Protein AF-A0A4Q9KZH5-F1 (afdb_monomer)

Radius of gyration: 16.74 Å; Cα contacts (8 Å, |Δi|>4): 220; chains: 1; bounding box: 61×26×33 Å

pLDDT: mean 85.45, std 18.02, range [37.69, 98.19]

Organism: NCBI:txid148818

Nearest PDB structures (foldseek):
  7sa1-assembly2_D  TM=4.653E-01  e=3.835E-01  Oryza sativa Japonica Group
  6brq-assembly1_B  TM=4.277E-01  e=1.375E+00  Oryza sativa Japonica Group
  6lvx-assembly1_B  TM=3.532E-01  e=3.482E+00  Macaca mulatta

Foldseek 3Di:
DEAEQEEAEPVLFCVCAVVQADQEYAYDQNYHYPHDAPCRNYDLVGHHLHAEYHEHEEEHDLSNLSSLLRNLNHAYYEYQEYHYPDDCVSVCNSCVNHNYYHYNDYDPDPPPPPCPVPPPPPPDD

Sequence (125 aa):
MIFNGIKIGKNDYLALEKYTNLTHIYFSLSCKIKVISFSEIFDCKLKYSLQELRLPDIEFNYCDFLFFSKLKSLKKVYFYSFSVKIDIIYFLKAFSSVAEIDIEKFLEYKTLIHEEFGLRFSRLF

Secondary structure (DSSP, 8-state):
-EE-S-EE-GGGTTTTTT-TT--EEEE-TT-EE-SS-GGGGS-TTS-----EEEE-SEEE-HHHHHHHHH-TT--EEEES-EEESS-HHHHHHHTTT-SEEEESS-----------SSGGG----

Mean predicted aligned error: 7.97 Å

Structure (mmCIF, N/CA/C/O backbone):
data_AF-A0A4Q9KZH5-F1
#
_entry.id   AF-A0A4Q9KZH5-F1
#
loop_
_atom_site.group_PDB
_atom_site.id
_atom_site.type_symbol
_atom_site.label_atom_id
_atom_site.label_alt_id
_atom_site.label_comp_id
_atom_site.label_asym_id
_atom_site.label_entity_id
_atom_site.label_seq_id
_atom_site.pdbx_PDB_ins_code
_atom_site.Cartn_x
_atom_site.Cartn_y
_atom_site.Cartn_z
_atom_site.occupancy
_atom_site.B_iso_or_equiv
_atom_site.auth_seq_id
_atom_site.auth_comp_id
_atom_site.auth_asym_id
_atom_site.auth_atom_id
_atom_site.pdbx_PDB_model_num
ATOM 1 N N . MET A 1 1 ? -11.964 -2.888 -3.656 1.00 94.50 1 MET A N 1
ATOM 2 C CA . MET A 1 1 ? -12.029 -2.216 -4.971 1.00 94.50 1 MET A CA 1
ATOM 3 C C . MET A 1 1 ? -11.017 -2.869 -5.894 1.00 94.50 1 MET A C 1
ATOM 5 O O . MET A 1 1 ? -9.921 -3.163 -5.434 1.00 94.50 1 MET A O 1
ATOM 9 N N . ILE A 1 2 ? -11.385 -3.146 -7.146 1.00 96.19 2 ILE A N 1
ATOM 10 C CA . ILE A 1 2 ? -10.521 -3.836 -8.115 1.00 96.19 2 ILE A CA 1
ATOM 11 C C . ILE A 1 2 ? -10.353 -2.942 -9.341 1.00 96.19 2 ILE A C 1
ATOM 13 O O . ILE A 1 2 ? -11.334 -2.414 -9.859 1.00 96.19 2 ILE A O 1
ATOM 17 N N . PHE A 1 3 ? -9.116 -2.797 -9.798 1.00 95.81 3 PHE A N 1
ATOM 18 C CA . PHE A 1 3 ? -8.732 -1.997 -10.948 1.00 95.81 3 PHE A CA 1
ATOM 19 C C . PHE A 1 3 ? -8.063 -2.869 -12.007 1.00 95.81 3 PHE A C 1
ATOM 21 O O . PHE A 1 3 ? -7.066 -3.540 -11.728 1.00 95.81 3 PHE A O 1
ATOM 28 N N . ASN A 1 4 ? -8.579 -2.809 -13.234 1.00 95.69 4 ASN A N 1
ATOM 29 C CA . ASN A 1 4 ? -8.100 -3.599 -14.366 1.00 95.69 4 ASN A CA 1
ATOM 30 C C . ASN A 1 4 ? -7.642 -2.676 -15.500 1.00 95.69 4 ASN A C 1
ATOM 32 O O . ASN A 1 4 ? -8.433 -1.879 -15.996 1.00 95.69 4 ASN A O 1
ATOM 36 N N . GLY A 1 5 ? -6.373 -2.774 -15.904 1.00 92.69 5 GLY A N 1
ATOM 37 C CA . GLY A 1 5 ? -5.827 -2.063 -17.068 1.00 92.69 5 GLY A CA 1
ATOM 38 C C . GLY A 1 5 ? -5.767 -0.538 -16.971 1.00 92.69 5 GLY A C 1
ATOM 39 O O . GLY A 1 5 ? -5.549 0.120 -17.988 1.00 92.69 5 GLY A O 1
ATOM 40 N N . ILE A 1 6 ? -5.956 0.045 -15.784 1.00 94.00 6 ILE A N 1
ATOM 41 C CA . ILE A 1 6 ? -5.979 1.503 -15.632 1.00 94.00 6 ILE A CA 1
ATOM 42 C C . ILE A 1 6 ? -4.571 2.101 -15.596 1.00 94.00 6 ILE A C 1
ATOM 44 O O . ILE A 1 6 ? -3.604 1.468 -15.163 1.00 94.00 6 ILE A O 1
ATOM 48 N N . LYS A 1 7 ? -4.462 3.361 -16.014 1.00 94.94 7 LYS A N 1
ATOM 49 C CA . LYS A 1 7 ? -3.246 4.165 -15.877 1.00 94.94 7 LYS A CA 1
ATOM 50 C C . LYS A 1 7 ? -3.536 5.292 -14.900 1.00 94.94 7 LYS A C 1
ATOM 52 O O . LYS A 1 7 ? -4.400 6.108 -15.185 1.00 94.94 7 LYS A O 1
ATOM 57 N N . ILE A 1 8 ? -2.811 5.308 -13.791 1.00 94.06 8 ILE A N 1
ATOM 58 C CA . ILE A 1 8 ? -2.888 6.337 -12.760 1.00 94.06 8 ILE A CA 1
ATOM 59 C C . ILE A 1 8 ? -1.711 7.287 -12.964 1.00 94.06 8 ILE A C 1
ATOM 61 O O . ILE A 1 8 ? -0.561 6.842 -13.070 1.00 94.06 8 ILE A O 1
ATOM 65 N N . GLY A 1 9 ? -2.006 8.580 -13.032 1.00 93.31 9 GLY A N 1
ATOM 66 C CA . GLY A 1 9 ? -1.027 9.651 -13.162 1.00 93.31 9 GLY A CA 1
ATOM 67 C C . GLY A 1 9 ? -1.414 10.901 -12.382 1.00 93.31 9 GLY A C 1
ATOM 68 O O . GLY A 1 9 ? -2.237 10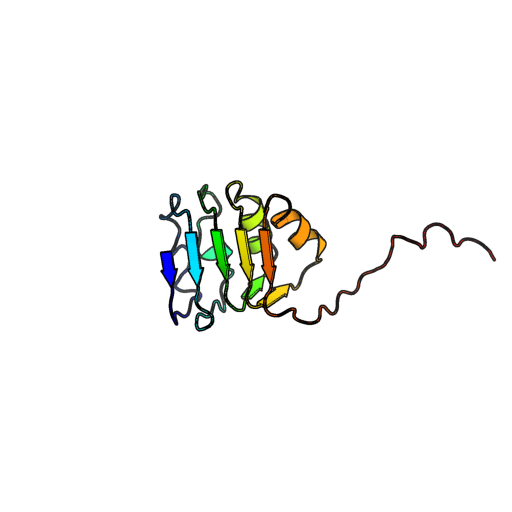.863 -11.478 1.00 93.31 9 GLY A O 1
ATOM 69 N N . LYS A 1 10 ? -0.813 12.042 -12.736 1.00 92.94 10 LYS A N 1
ATOM 70 C CA . LYS A 1 10 ? -0.991 13.313 -12.006 1.00 92.94 10 LYS A CA 1
ATOM 71 C C . LYS A 1 10 ? -2.450 13.755 -11.839 1.00 92.94 10 LYS A C 1
ATOM 73 O O . LYS A 1 10 ? -2.774 14.386 -10.842 1.00 92.94 10 LYS A O 1
ATOM 78 N N . ASN A 1 11 ? -3.312 13.436 -12.804 1.00 94.25 11 ASN A N 1
ATOM 79 C CA . ASN A 1 11 ? -4.728 13.813 -12.764 1.00 94.25 11 ASN A CA 1
ATOM 80 C C . ASN A 1 11 ? -5.531 13.013 -11.726 1.00 94.25 11 ASN A C 1
ATOM 82 O O . ASN A 1 11 ? -6.641 13.408 -11.392 1.00 94.25 11 ASN A O 1
ATOM 86 N N . ASP A 1 12 ? -4.970 11.917 -11.214 1.00 95.88 12 ASP A N 1
ATOM 87 C CA . ASP A 1 12 ? -5.587 11.047 -10.214 1.00 95.88 12 ASP A CA 1
ATOM 88 C C . ASP A 1 12 ? -5.161 11.413 -8.780 1.00 95.88 12 ASP A C 1
ATOM 90 O O . ASP A 1 12 ? -5.331 10.626 -7.845 1.00 95.88 12 ASP A O 1
ATOM 94 N N . TYR A 1 13 ? -4.598 12.612 -8.596 1.00 96.69 13 TYR A N 1
ATOM 95 C CA . TYR A 1 13 ? -4.326 13.179 -7.279 1.00 96.69 13 TYR A CA 1
ATOM 96 C C . TYR A 1 13 ? -5.600 13.165 -6.426 1.00 96.69 13 TYR A C 1
ATOM 98 O O . TYR A 1 13 ? -6.649 13.638 -6.863 1.00 96.69 13 TYR A O 1
ATOM 106 N N . LEU A 1 14 ? -5.506 12.603 -5.217 1.00 97.19 14 LEU A N 1
ATOM 107 C CA . LEU A 1 14 ? -6.623 12.431 -4.280 1.00 97.19 14 LEU A CA 1
ATOM 108 C C . LEU A 1 14 ? -7.818 11.627 -4.823 1.00 97.19 14 LEU A C 1
ATOM 110 O O . LEU A 1 14 ? -8.892 11.641 -4.218 1.00 97.19 14 LEU A O 1
ATOM 114 N N . ALA A 1 15 ? -7.657 10.859 -5.906 1.00 96.62 15 ALA A N 1
ATOM 115 C CA . ALA A 1 15 ? -8.753 10.077 -6.484 1.00 96.62 15 ALA A CA 1
ATOM 116 C C . ALA A 1 15 ? -9.382 9.082 -5.489 1.00 96.62 15 ALA A C 1
ATOM 118 O O . ALA A 1 15 ? -10.553 8.717 -5.631 1.00 96.62 15 ALA A O 1
ATOM 119 N N . LEU A 1 16 ? -8.629 8.661 -4.465 1.00 96.50 16 LEU A N 1
ATOM 120 C CA . LEU A 1 16 ? -9.091 7.762 -3.411 1.00 96.50 16 LEU A CA 1
ATOM 121 C C . LEU A 1 16 ? -9.331 8.444 -2.053 1.00 96.50 16 LEU A C 1
ATOM 123 O O . LEU A 1 16 ? -9.569 7.747 -1.063 1.00 96.50 16 LEU A O 1
ATOM 127 N N . GLU A 1 17 ? -9.340 9.780 -1.976 1.00 96.94 17 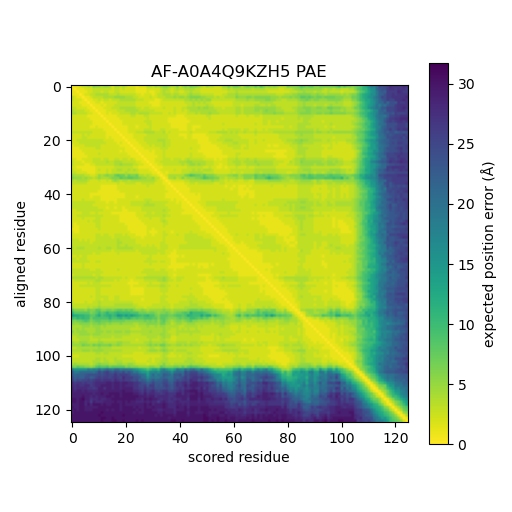GLU A N 1
ATOM 128 C CA . GLU A 1 17 ? -9.432 10.512 -0.701 1.00 96.94 17 GLU A CA 1
ATOM 129 C C . GLU A 1 17 ? -10.658 10.100 0.136 1.00 96.94 17 GLU A C 1
ATOM 131 O O . GLU A 1 17 ? -10.534 9.833 1.331 1.00 96.94 17 GLU A O 1
ATOM 136 N N . LYS A 1 18 ? -11.828 9.953 -0.507 1.00 96.00 18 LYS A N 1
ATOM 137 C CA . LYS A 1 18 ? -13.125 9.723 0.158 1.00 96.00 18 LYS A CA 1
ATOM 138 C C . LYS A 1 18 ? -13.335 8.277 0.596 1.00 96.00 18 LYS A C 1
ATOM 140 O O . LYS A 1 18 ? -14.289 7.975 1.309 1.00 96.00 18 LYS A O 1
ATOM 145 N N . TYR A 1 19 ? -12.460 7.369 0.178 1.00 96.38 19 TYR A N 1
ATOM 146 C CA . TYR A 1 19 ? -12.637 5.934 0.354 1.00 96.38 19 TYR A CA 1
ATOM 147 C C . TYR A 1 19 ? -11.940 5.408 1.619 1.00 96.38 19 TYR A C 1
ATOM 149 O O . TYR A 1 19 ? -11.257 4.385 1.601 1.00 96.38 19 TYR A O 1
ATOM 157 N N . THR A 1 20 ? -12.129 6.095 2.745 1.00 96.81 20 THR A N 1
ATOM 158 C CA . THR A 1 20 ? -11.472 5.788 4.032 1.00 96.81 20 THR A CA 1
ATOM 159 C C . THR A 1 20 ? -11.866 4.432 4.621 1.00 96.81 20 THR A C 1
ATOM 161 O O . THR A 1 20 ? -11.077 3.803 5.327 1.00 96.81 20 THR A O 1
ATOM 164 N N . ASN A 1 21 ? -13.062 3.942 4.292 1.00 97.00 21 ASN A N 1
ATOM 165 C CA . ASN A 1 21 ? -13.586 2.662 4.772 1.00 97.00 21 ASN A CA 1
ATOM 166 C C . ASN A 1 21 ? -13.250 1.477 3.851 1.00 97.00 21 ASN A C 1
ATOM 168 O O . ASN A 1 21 ? -13.656 0.352 4.142 1.00 97.00 21 ASN A O 1
ATOM 172 N N . LEU A 1 22 ? -12.534 1.696 2.737 1.00 96.81 22 LEU A N 1
ATOM 173 C CA . LEU A 1 22 ? -12.105 0.586 1.889 1.00 96.81 22 LEU A CA 1
ATOM 174 C C . LEU A 1 22 ? -11.139 -0.317 2.650 1.00 96.81 22 LEU A C 1
ATOM 176 O O . LEU A 1 22 ? -10.121 0.126 3.173 1.00 96.81 22 LEU A O 1
ATOM 180 N N . THR A 1 23 ? -11.456 -1.605 2.645 1.00 97.94 23 THR A N 1
ATOM 181 C CA . THR A 1 23 ? -10.649 -2.653 3.271 1.00 97.94 23 THR A CA 1
ATOM 182 C C . THR A 1 23 ? -9.690 -3.315 2.288 1.00 97.94 23 THR A C 1
ATOM 184 O O . THR A 1 23 ? -8.666 -3.836 2.709 1.00 97.94 23 THR A O 1
ATOM 187 N N . HIS A 1 24 ? -9.976 -3.264 0.983 1.00 97.94 24 HIS A N 1
ATOM 188 C CA . HIS A 1 24 ? -9.179 -3.945 -0.040 1.00 97.94 24 HIS A CA 1
ATOM 189 C C . HIS A 1 24 ? -9.032 -3.068 -1.282 1.00 97.94 24 HIS A C 1
ATOM 191 O O . HIS A 1 24 ? -10.032 -2.535 -1.784 1.00 97.94 24 HIS A O 1
ATOM 197 N N . ILE A 1 25 ? -7.819 -2.967 -1.822 1.00 97.69 25 ILE A N 1
ATOM 198 C CA . ILE A 1 25 ? -7.551 -2.349 -3.126 1.00 97.69 25 ILE A CA 1
ATOM 199 C C . ILE A 1 25 ? -6.652 -3.281 -3.927 1.00 97.69 25 ILE A C 1
ATOM 201 O O . ILE A 1 25 ? -5.534 -3.573 -3.512 1.00 97.69 25 ILE A O 1
ATOM 205 N N . TYR A 1 26 ? -7.125 -3.720 -5.091 1.00 97.88 26 TYR A N 1
ATOM 206 C CA . TYR A 1 26 ? -6.368 -4.606 -5.962 1.00 97.88 26 TYR A CA 1
ATOM 207 C C . TYR A 1 26 ? -6.166 -3.989 -7.337 1.00 97.88 26 TYR A C 1
ATOM 209 O O . TYR A 1 26 ? -7.128 -3.703 -8.046 1.00 97.88 26 TYR A O 1
ATOM 217 N N . PHE A 1 27 ? -4.911 -3.841 -7.734 1.00 96.69 27 PHE A N 1
ATOM 218 C CA . PHE A 1 27 ? -4.529 -3.477 -9.088 1.00 96.69 27 PHE A CA 1
ATOM 219 C C . PHE A 1 27 ? -4.075 -4.727 -9.839 1.00 96.69 27 PHE A C 1
ATOM 221 O O . PHE A 1 27 ? -3.214 -5.473 -9.373 1.00 96.69 27 PHE A O 1
ATOM 228 N N . SER A 1 28 ? -4.654 -4.961 -11.015 1.00 94.50 28 SER A N 1
ATOM 229 C CA . SER A 1 28 ? -4.166 -5.991 -11.934 1.00 94.50 28 SER A CA 1
ATOM 230 C C . SER A 1 28 ? -2.747 -5.676 -12.426 1.00 94.50 28 SER A C 1
ATOM 232 O O . SER A 1 28 ? -2.352 -4.512 -12.477 1.00 94.50 28 SER A O 1
ATOM 234 N N . LEU A 1 29 ? -2.028 -6.688 -12.917 1.00 92.00 29 LEU A N 1
ATOM 235 C CA . LEU A 1 29 ? -0.681 -6.540 -13.496 1.00 92.00 29 LEU A CA 1
ATOM 236 C C . LEU A 1 29 ? -0.614 -5.564 -14.682 1.00 92.00 29 LEU A C 1
ATOM 238 O O . LEU A 1 29 ? 0.435 -5.007 -14.986 1.00 92.00 29 LEU A O 1
ATOM 242 N N . SER A 1 30 ? -1.741 -5.366 -15.367 1.00 93.00 30 SER A N 1
ATOM 243 C CA . SER A 1 30 ? -1.851 -4.444 -16.501 1.00 93.00 30 SER A CA 1
ATOM 244 C C . SER A 1 30 ? -1.991 -2.973 -16.088 1.00 93.00 30 SER A C 1
ATOM 246 O O . SER A 1 30 ? -1.865 -2.085 -16.937 1.00 93.00 30 SER A O 1
ATOM 248 N N . CYS A 1 31 ? -2.236 -2.704 -14.802 1.00 95.06 31 CYS A N 1
ATOM 249 C CA . CYS A 1 31 ? -2.313 -1.350 -14.274 1.00 95.06 31 CYS A CA 1
ATOM 250 C C . CYS A 1 31 ? -0.931 -0.694 -14.243 1.00 95.06 31 CYS A C 1
ATOM 252 O O . CYS A 1 31 ? 0.088 -1.355 -14.052 1.00 95.06 31 CYS A O 1
ATOM 254 N N . LYS A 1 32 ? -0.894 0.629 -14.408 1.00 93.19 32 LYS A N 1
ATOM 255 C CA . LYS A 1 32 ? 0.346 1.413 -14.339 1.00 93.19 32 LYS A CA 1
ATOM 256 C C . LYS A 1 32 ? 0.144 2.612 -13.436 1.00 93.19 32 LYS A C 1
ATOM 258 O O . LYS A 1 32 ? -0.758 3.403 -13.689 1.00 93.19 32 LYS A O 1
ATOM 263 N N . ILE A 1 33 ? 1.009 2.767 -12.443 1.00 90.62 33 ILE A N 1
ATOM 264 C CA . ILE A 1 33 ? 1.064 3.952 -11.587 1.00 90.62 33 ILE A CA 1
ATOM 265 C C . ILE A 1 33 ? 2.351 4.672 -11.960 1.00 90.62 33 ILE A C 1
ATOM 267 O O . ILE A 1 33 ? 3.443 4.146 -11.756 1.00 90.62 33 ILE A O 1
ATOM 271 N N . LYS A 1 34 ? 2.230 5.812 -12.641 1.00 86.38 34 LYS A N 1
ATOM 272 C CA . LYS A 1 34 ? 3.384 6.546 -13.171 1.00 86.38 34 LYS A CA 1
ATOM 273 C C . LYS A 1 34 ? 3.209 8.033 -12.952 1.00 86.38 34 LYS A C 1
ATOM 275 O O . LYS A 1 34 ? 2.111 8.554 -13.079 1.00 86.38 34 LYS A O 1
ATOM 280 N N . VAL A 1 35 ? 4.322 8.740 -12.763 1.00 84.75 35 VAL A N 1
ATOM 281 C CA . VAL A 1 35 ? 4.348 10.215 -12.678 1.00 84.75 35 VAL A CA 1
ATOM 282 C C . VAL A 1 35 ? 3.618 10.780 -11.440 1.00 84.75 35 VAL A C 1
ATOM 284 O O . VAL A 1 35 ? 3.469 11.994 -11.318 1.00 84.75 35 VAL A O 1
ATOM 287 N N . ILE A 1 36 ? 3.180 9.914 -10.528 1.00 91.69 36 ILE A N 1
ATOM 288 C CA . ILE A 1 36 ? 2.562 10.243 -9.246 1.00 91.69 36 ILE A CA 1
ATOM 289 C C . ILE A 1 36 ? 2.969 9.169 -8.231 1.00 91.69 36 ILE A C 1
ATOM 291 O O . ILE A 1 36 ? 3.131 8.002 -8.600 1.00 91.69 36 ILE A O 1
ATOM 295 N N . SER A 1 37 ? 3.155 9.567 -6.978 1.00 92.06 37 SER A N 1
ATOM 296 C CA . SER A 1 37 ? 3.416 8.658 -5.859 1.00 92.06 37 SER A CA 1
ATOM 297 C C . SER A 1 37 ? 2.128 7.933 -5.480 1.00 92.06 37 SER A C 1
ATOM 299 O O . SER A 1 37 ? 1.037 8.501 -5.568 1.00 92.06 37 SER A O 1
ATOM 301 N N . PHE A 1 38 ? 2.226 6.700 -4.994 1.00 94.31 38 PHE A N 1
ATOM 302 C CA . PHE A 1 38 ? 1.052 5.964 -4.526 1.00 94.31 38 PHE A CA 1
ATOM 303 C C . PHE A 1 38 ? 0.304 6.721 -3.422 1.00 94.31 38 PHE A C 1
ATOM 305 O O . PHE A 1 38 ? -0.925 6.804 -3.447 1.00 94.31 38 PHE A O 1
ATOM 312 N N . SER A 1 39 ? 1.039 7.335 -2.491 1.00 95.25 39 SER A N 1
ATOM 313 C CA . SER A 1 39 ? 0.471 8.116 -1.391 1.00 95.25 39 SER A CA 1
ATOM 314 C C . SER A 1 39 ? -0.344 9.321 -1.854 1.00 95.25 39 SER A C 1
A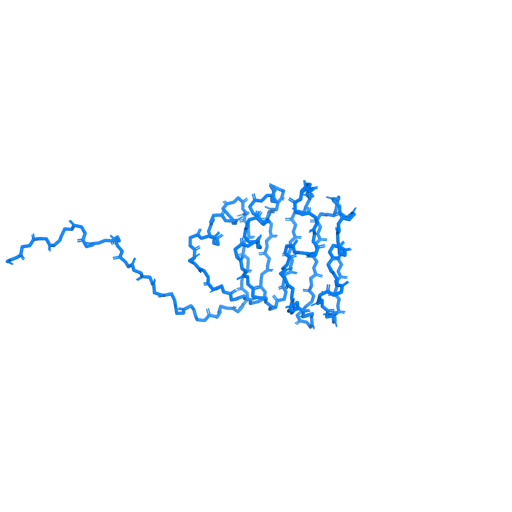TOM 316 O O . SER A 1 39 ? -1.245 9.742 -1.140 1.00 95.25 39 SER A O 1
ATOM 318 N N . GLU A 1 40 ? -0.040 9.889 -3.025 1.00 96.81 40 GLU A N 1
ATOM 319 C CA . GLU A 1 40 ? -0.711 11.087 -3.554 1.00 96.81 40 GLU A CA 1
ATOM 320 C C . GLU A 1 40 ? -2.104 10.789 -4.126 1.00 96.81 40 GLU A C 1
ATOM 322 O O . GLU A 1 40 ? -2.898 11.702 -4.341 1.00 96.81 40 GLU A O 1
ATOM 327 N N . ILE A 1 41 ? -2.436 9.512 -4.324 1.00 96.62 41 ILE A N 1
ATOM 328 C CA . ILE A 1 41 ? -3.791 9.071 -4.680 1.00 96.62 41 ILE A CA 1
ATOM 329 C C . ILE A 1 41 ? -4.732 9.201 -3.459 1.00 96.62 41 ILE A C 1
ATOM 331 O O . ILE A 1 41 ? -5.954 9.246 -3.610 1.00 96.62 41 ILE A O 1
ATOM 335 N N . PHE A 1 42 ? -4.179 9.298 -2.245 1.00 97.00 42 PHE A N 1
ATOM 336 C CA . PHE A 1 42 ? -4.899 9.365 -0.971 1.00 97.00 42 PHE A CA 1
ATOM 337 C C . PHE A 1 42 ? -4.666 10.700 -0.255 1.00 97.00 42 PHE A C 1
ATOM 339 O O . PHE A 1 42 ? -3.630 11.343 -0.423 1.00 97.00 42 PHE A O 1
ATOM 346 N N . ASP A 1 43 ? -5.580 11.081 0.640 1.00 96.62 43 ASP A N 1
ATOM 347 C CA . ASP A 1 43 ? -5.307 12.160 1.590 1.00 96.62 43 ASP A CA 1
ATOM 348 C C . ASP A 1 43 ? -4.549 11.597 2.800 1.00 96.62 43 ASP A C 1
ATOM 350 O O . ASP A 1 43 ? -5.117 10.987 3.705 1.00 96.62 43 ASP A O 1
ATOM 354 N N . CYS A 1 44 ? -3.242 11.853 2.851 1.00 93.25 44 CYS A N 1
ATOM 355 C CA . CYS A 1 44 ? -2.345 11.405 3.920 1.00 93.25 44 CYS A CA 1
ATOM 356 C C . CYS A 1 44 ? -2.670 11.943 5.333 1.00 93.25 44 CYS A C 1
ATOM 358 O O . CYS A 1 44 ? -1.984 11.556 6.297 1.00 93.25 44 CYS A O 1
ATOM 360 N N . LYS A 1 45 ? -3.644 12.853 5.472 1.00 94.06 45 LYS A N 1
ATOM 361 C CA . LYS A 1 45 ? -4.180 13.327 6.760 1.00 94.06 45 LYS A CA 1
ATOM 362 C C . LYS A 1 45 ? -5.303 12.433 7.287 1.00 94.06 45 LYS A C 1
ATOM 364 O O . LYS A 1 45 ? -5.551 12.426 8.493 1.00 94.06 45 LYS A O 1
ATOM 369 N N . LEU A 1 46 ? -5.967 11.680 6.411 1.00 95.69 46 LEU A N 1
ATOM 370 C CA . LEU A 1 46 ? -7.061 10.788 6.773 1.00 95.69 46 LEU A CA 1
ATOM 371 C C . LEU A 1 46 ? -6.546 9.423 7.240 1.00 95.69 46 LEU A C 1
ATOM 373 O O . LEU A 1 46 ? -5.417 9.010 6.968 1.00 95.69 46 LEU A O 1
ATOM 377 N N . LYS A 1 47 ? -7.402 8.712 7.978 1.00 95.50 47 LYS A N 1
ATOM 378 C CA . LYS A 1 47 ? -7.158 7.328 8.392 1.00 95.50 47 LYS A CA 1
ATOM 379 C C . LYS A 1 47 ? -7.916 6.393 7.462 1.00 95.50 47 LYS A C 1
ATOM 381 O O . LYS A 1 47 ? -9.121 6.553 7.286 1.00 95.50 47 LYS A O 1
ATOM 386 N N . TYR A 1 48 ? -7.211 5.405 6.926 1.00 96.88 48 TYR A N 1
ATOM 387 C CA . TYR A 1 48 ? -7.774 4.395 6.038 1.00 96.88 48 TYR A CA 1
ATOM 388 C C . TYR A 1 48 ? -7.851 3.044 6.744 1.00 96.88 48 TYR A C 1
ATOM 390 O O . TYR A 1 48 ? -6.932 2.652 7.464 1.00 96.88 48 TYR A O 1
ATOM 398 N N . SER A 1 49 ? -8.940 2.322 6.496 1.00 97.19 49 SER A N 1
ATOM 399 C CA . SER A 1 49 ? -9.205 0.983 7.038 1.00 97.19 49 SER A CA 1
ATOM 400 C C . SER A 1 49 ? -8.663 -0.131 6.141 1.00 97.19 49 SER A C 1
ATOM 402 O O . SER A 1 49 ? -9.146 -1.260 6.201 1.00 97.19 49 SER A O 1
ATOM 404 N N . LEU A 1 50 ? -7.683 0.187 5.290 1.00 97.69 50 LEU A N 1
ATOM 405 C CA . LEU A 1 50 ? -7.134 -0.740 4.311 1.00 97.69 50 LEU A CA 1
ATOM 406 C C . LEU A 1 50 ? -6.460 -1.912 5.028 1.00 97.69 50 LEU A C 1
ATOM 408 O O . LEU A 1 50 ? -5.568 -1.705 5.846 1.00 97.69 50 LEU A O 1
ATOM 412 N N . GLN A 1 51 ? -6.910 -3.124 4.723 1.00 98.06 51 GLN A N 1
ATOM 413 C CA . GLN A 1 51 ? -6.423 -4.379 5.291 1.00 98.06 51 GLN A CA 1
ATOM 414 C C . GLN A 1 51 ? -5.593 -5.166 4.290 1.00 98.06 51 GLN A C 1
ATOM 416 O O . GLN A 1 51 ? -4.603 -5.786 4.681 1.00 98.06 51 GLN A O 1
ATOM 421 N N . GLU A 1 52 ? -5.961 -5.103 3.012 1.00 98.19 52 GLU A N 1
ATOM 422 C CA . GLU A 1 52 ? -5.242 -5.795 1.955 1.00 98.19 52 GLU A CA 1
ATOM 423 C C . GLU A 1 52 ? -4.985 -4.899 0.751 1.00 98.19 52 GLU A C 1
ATOM 425 O O . GLU A 1 52 ? -5.848 -4.132 0.303 1.00 98.19 52 GLU A O 1
ATOM 430 N N . LEU A 1 53 ? -3.789 -5.041 0.193 1.00 97.56 53 LEU A N 1
ATOM 431 C CA . LEU A 1 53 ? -3.365 -4.287 -0.969 1.00 97.56 53 LEU A CA 1
ATOM 432 C C . LEU A 1 53 ? -2.661 -5.198 -1.970 1.00 97.56 53 LEU A C 1
ATOM 434 O O . LEU A 1 53 ? -1.769 -5.960 -1.610 1.00 97.56 53 LEU A O 1
ATOM 438 N N . ARG A 1 54 ? -3.038 -5.076 -3.242 1.00 97.31 54 ARG A N 1
ATOM 439 C CA . ARG A 1 54 ? -2.354 -5.736 -4.355 1.00 97.31 54 ARG A CA 1
ATOM 440 C C . ARG A 1 54 ? -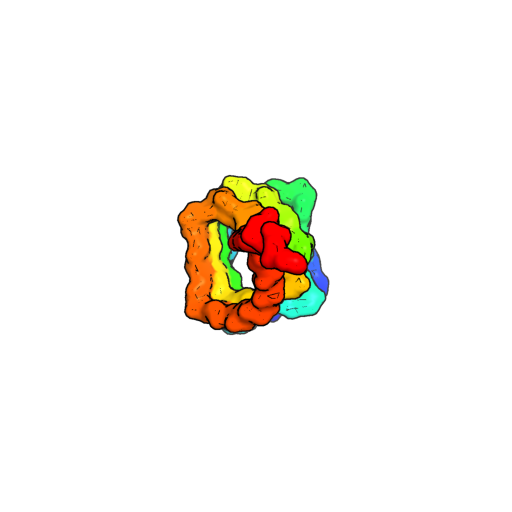1.841 -4.683 -5.316 1.00 97.31 54 ARG A C 1
ATOM 442 O O . ARG A 1 54 ? -2.653 -3.991 -5.930 1.00 97.31 54 ARG A O 1
ATOM 449 N N . LEU A 1 55 ? -0.525 -4.565 -5.440 1.00 95.75 55 LEU A N 1
ATOM 450 C CA . LEU A 1 55 ? 0.120 -3.561 -6.279 1.00 95.75 55 LEU A CA 1
ATOM 451 C C . LEU A 1 55 ? 0.705 -4.178 -7.554 1.00 95.75 55 LEU A C 1
ATOM 453 O O . LEU A 1 55 ? 1.229 -5.298 -7.510 1.00 95.75 55 LEU A O 1
ATOM 457 N N . PRO A 1 56 ? 0.625 -3.454 -8.688 1.00 94.00 56 PRO A N 1
ATOM 458 C CA . PRO A 1 56 ? 1.332 -3.829 -9.900 1.00 94.00 56 PRO A CA 1
ATOM 459 C C . PRO A 1 56 ? 2.810 -3.427 -9.754 1.00 94.00 56 PRO A C 1
ATOM 461 O O . PRO A 1 56 ? 3.267 -3.115 -8.656 1.00 94.00 56 PRO A O 1
ATOM 464 N N . ASP A 1 57 ? 3.548 -3.396 -10.862 1.00 91.94 57 ASP A N 1
ATOM 465 C CA . ASP A 1 57 ? 4.877 -2.784 -10.872 1.00 91.94 57 ASP A CA 1
ATOM 466 C C . ASP A 1 57 ? 4.806 -1.310 -10.435 1.00 91.94 57 ASP A C 1
ATOM 468 O O . ASP A 1 57 ? 4.028 -0.525 -10.996 1.00 91.94 57 ASP A O 1
ATOM 472 N N . ILE A 1 58 ? 5.592 -0.946 -9.420 1.00 90.38 58 ILE A N 1
ATOM 473 C CA . ILE A 1 58 ? 5.564 0.389 -8.818 1.00 90.38 58 ILE A CA 1
ATOM 474 C C . ILE A 1 58 ? 6.944 0.840 -8.334 1.00 90.38 58 ILE A C 1
ATOM 476 O O . ILE A 1 58 ? 7.765 0.057 -7.863 1.00 90.38 58 ILE A O 1
ATOM 480 N N . GLU A 1 59 ? 7.203 2.137 -8.432 1.00 89.38 59 GLU A N 1
ATOM 481 C CA . GLU A 1 59 ? 8.386 2.762 -7.852 1.00 89.38 59 GLU A CA 1
ATOM 482 C C . GLU A 1 59 ? 7.979 3.515 -6.587 1.00 89.38 59 GLU A C 1
ATOM 484 O O . GLU A 1 59 ? 7.140 4.414 -6.651 1.00 89.38 59 GLU A O 1
ATOM 489 N N . PHE A 1 60 ? 8.572 3.153 -5.449 1.00 88.81 60 PHE A N 1
ATOM 490 C CA . PHE A 1 60 ? 8.302 3.817 -4.180 1.00 88.81 60 PHE A CA 1
ATOM 491 C C . PHE A 1 60 ? 9.282 4.939 -3.889 1.00 88.81 60 PHE A C 1
ATOM 493 O O . PHE A 1 60 ? 10.501 4.814 -4.064 1.00 88.81 60 PHE A O 1
ATOM 500 N N . ASN A 1 61 ? 8.736 6.007 -3.319 1.00 88.00 61 ASN A N 1
ATOM 501 C CA . ASN A 1 61 ? 9.501 7.060 -2.678 1.00 88.00 61 ASN A CA 1
ATOM 502 C C . ASN A 1 61 ? 9.242 7.108 -1.163 1.00 88.00 61 ASN A C 1
ATOM 504 O O . ASN A 1 61 ? 8.472 6.337 -0.5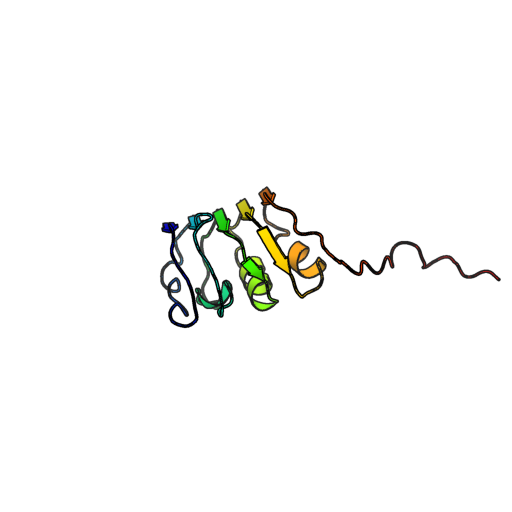95 1.00 88.00 61 ASN A O 1
ATOM 508 N N . TYR A 1 62 ? 9.910 8.041 -0.489 1.00 87.44 62 TYR A N 1
ATOM 509 C CA . TYR A 1 62 ? 9.792 8.214 0.956 1.00 87.44 62 TYR A CA 1
ATOM 510 C C . TYR A 1 62 ? 8.360 8.533 1.434 1.00 87.44 62 TYR A C 1
ATOM 512 O O . TYR A 1 62 ? 7.941 8.035 2.480 1.00 87.44 62 TYR A O 1
ATOM 520 N N . CYS A 1 63 ? 7.593 9.324 0.676 1.00 90.06 63 CYS A N 1
ATOM 521 C CA . CYS A 1 63 ? 6.212 9.670 1.022 1.00 90.06 63 CYS A CA 1
ATOM 522 C C . CYS A 1 63 ? 5.294 8.442 1.006 1.00 90.06 63 CYS A C 1
ATOM 524 O O . CYS A 1 63 ? 4.445 8.312 1.892 1.00 90.06 63 CYS A O 1
ATOM 526 N N . ASP A 1 64 ? 5.515 7.513 0.074 1.00 93.31 64 ASP A N 1
ATOM 527 C CA . ASP A 1 64 ? 4.782 6.248 0.020 1.00 93.31 64 ASP A CA 1
ATOM 528 C C . ASP A 1 64 ? 4.994 5.430 1.296 1.00 93.31 64 ASP A C 1
ATOM 530 O O . ASP A 1 64 ? 4.033 5.000 1.930 1.00 93.31 64 ASP A O 1
ATOM 534 N N . PHE A 1 65 ? 6.242 5.284 1.746 1.00 92.25 65 PHE A N 1
ATOM 535 C CA . PHE A 1 65 ? 6.548 4.556 2.982 1.00 92.25 65 PHE A CA 1
ATOM 536 C C . PHE A 1 65 ? 5.966 5.217 4.229 1.00 92.25 65 PHE A C 1
ATOM 538 O O . PHE A 1 65 ? 5.444 4.528 5.108 1.00 92.25 65 PHE A O 1
ATOM 545 N N . LEU A 1 66 ? 5.998 6.551 4.304 1.00 91.62 66 LEU A N 1
ATOM 546 C CA . LEU A 1 66 ? 5.320 7.277 5.378 1.00 91.62 66 LEU A CA 1
ATOM 547 C C . LEU A 1 66 ? 3.816 7.011 5.371 1.00 91.62 66 LEU A C 1
ATOM 549 O O . LEU A 1 66 ? 3.223 6.837 6.437 1.00 91.62 66 LEU A O 1
ATOM 553 N N . PHE A 1 67 ? 3.194 6.967 4.197 1.00 95.00 67 PHE A N 1
ATOM 554 C CA . PHE A 1 67 ? 1.786 6.623 4.073 1.00 95.00 67 PHE A CA 1
ATOM 555 C C . PHE A 1 67 ? 1.512 5.187 4.536 1.00 95.00 67 PHE A C 1
ATOM 557 O O . PHE A 1 67 ? 0.663 4.997 5.407 1.00 95.00 67 PHE A O 1
ATOM 564 N N . PHE A 1 68 ? 2.277 4.197 4.065 1.00 95.12 68 PHE A N 1
ATOM 565 C CA . PHE A 1 68 ? 2.143 2.801 4.501 1.00 95.12 68 PHE A CA 1
ATOM 566 C C . PHE A 1 68 ? 2.292 2.639 6.015 1.00 95.12 68 PHE A C 1
ATOM 568 O O .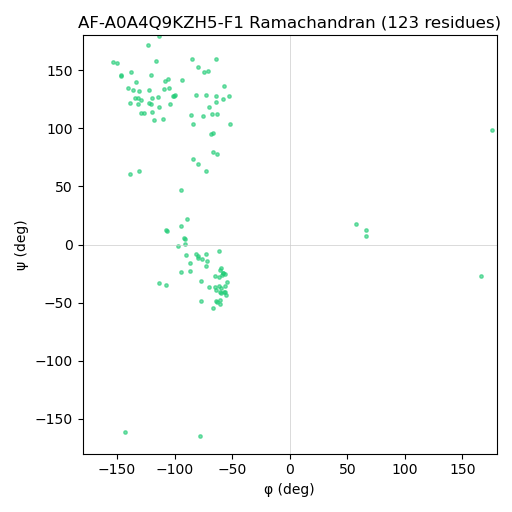 PHE A 1 68 ? 1.469 1.970 6.635 1.00 95.12 68 PHE A O 1
ATOM 575 N N . SER A 1 69 ? 3.241 3.347 6.636 1.00 92.31 69 SER A N 1
ATOM 576 C CA . SER A 1 69 ? 3.439 3.309 8.094 1.00 92.31 69 SER A CA 1
ATOM 577 C C . SER A 1 69 ? 2.214 3.774 8.902 1.00 92.31 69 SER A C 1
ATOM 579 O O . SER A 1 69 ? 2.055 3.422 10.073 1.00 92.31 69 SER A O 1
ATOM 581 N N . LYS A 1 70 ? 1.318 4.565 8.291 1.00 93.69 70 LYS A N 1
ATOM 582 C CA . LYS A 1 70 ? 0.069 5.034 8.910 1.00 93.69 70 LYS A CA 1
ATOM 583 C C . LYS A 1 70 ? -1.084 4.041 8.748 1.00 93.69 70 LYS A C 1
ATOM 585 O O . LYS A 1 70 ? -2.081 4.166 9.465 1.00 93.69 70 LYS A O 1
ATOM 590 N N . LEU A 1 71 ? -0.976 3.063 7.846 1.00 94.94 71 LEU A N 1
ATOM 591 C CA . LEU A 1 71 ? -2.015 2.070 7.571 1.00 94.94 71 LEU A CA 1
ATOM 592 C C . LEU A 1 71 ? -2.015 0.958 8.626 1.00 94.94 71 LEU A C 1
ATOM 594 O O . LEU A 1 71 ? -1.718 -0.198 8.353 1.00 94.94 71 LEU A O 1
ATOM 598 N N . LYS A 1 72 ? -2.418 1.298 9.854 1.00 92.88 72 LYS A N 1
ATOM 599 C CA . LYS A 1 72 ? -2.412 0.376 11.007 1.00 92.88 72 LYS A CA 1
ATOM 600 C C . LYS A 1 72 ? -3.264 -0.885 10.830 1.00 92.88 72 LYS A C 1
ATOM 602 O O . LYS A 1 72 ? -3.100 -1.834 11.586 1.00 92.88 72 LYS A O 1
ATOM 607 N N . SER A 1 73 ? -4.219 -0.862 9.901 1.00 95.69 73 SER A N 1
ATOM 608 C CA . SER A 1 73 ? -5.096 -2.004 9.617 1.00 95.69 73 SER A CA 1
ATOM 609 C C . SER A 1 73 ? -4.539 -2.934 8.543 1.00 95.69 73 SER A C 1
ATOM 611 O O . SER A 1 73 ? -5.113 -4.003 8.349 1.00 95.69 73 SER A O 1
ATOM 613 N N . LEU A 1 74 ? -3.452 -2.548 7.863 1.00 97.62 74 LEU A N 1
ATOM 614 C CA . LEU A 1 74 ? -2.879 -3.291 6.749 1.00 97.62 74 LEU A CA 1
ATOM 615 C C . LEU A 1 74 ? -2.242 -4.578 7.267 1.00 97.62 74 LEU A C 1
ATOM 617 O O . LEU A 1 74 ? -1.319 -4.548 8.078 1.00 97.62 74 LEU A O 1
ATOM 621 N N . LYS A 1 75 ? -2.760 -5.711 6.802 1.00 97.38 75 LYS A N 1
ATOM 622 C CA . LYS A 1 75 ? -2.336 -7.052 7.216 1.00 97.38 75 LYS A CA 1
ATOM 623 C C . LYS A 1 75 ? -1.669 -7.816 6.090 1.00 97.38 75 LYS A C 1
ATOM 625 O O . LYS A 1 75 ? -0.769 -8.597 6.378 1.00 97.38 75 LYS A O 1
ATOM 630 N N . LYS A 1 76 ? -2.101 -7.589 4.848 1.00 98.12 76 LYS A N 1
ATOM 631 C CA . LYS A 1 76 ? -1.583 -8.289 3.675 1.00 98.12 76 LYS A CA 1
ATOM 632 C C . LYS A 1 76 ? -1.211 -7.317 2.576 1.00 98.12 76 LYS A C 1
ATOM 634 O O . LYS A 1 76 ? -2.007 -6.446 2.214 1.00 98.12 76 LYS A O 1
ATOM 639 N N . VAL A 1 77 ? -0.022 -7.486 2.021 1.00 97.19 77 VAL A N 1
ATOM 640 C CA . VAL A 1 77 ? 0.406 -6.730 0.850 1.00 97.19 77 VAL A CA 1
ATOM 641 C C . VAL A 1 77 ? 1.035 -7.677 -0.147 1.00 97.19 77 VAL A C 1
ATOM 643 O O . VAL A 1 77 ? 1.975 -8.391 0.171 1.00 97.19 77 VAL A O 1
ATOM 646 N N . TYR A 1 78 ? 0.535 -7.642 -1.370 1.00 96.31 78 TYR A N 1
ATOM 647 C CA . TYR A 1 78 ? 1.172 -8.299 -2.494 1.00 96.31 78 TYR A CA 1
ATOM 648 C C . TYR A 1 78 ? 1.763 -7.241 -3.421 1.00 96.31 78 TYR A C 1
ATOM 650 O O . TYR A 1 78 ? 1.084 -6.282 -3.812 1.00 96.31 78 TYR A O 1
ATOM 658 N N . PHE A 1 79 ? 3.004 -7.467 -3.828 1.00 93.38 79 PHE A N 1
ATOM 659 C CA . PHE A 1 79 ? 3.696 -6.723 -4.863 1.00 93.38 79 PHE A CA 1
ATOM 660 C C . PHE A 1 79 ? 3.973 -7.653 -6.036 1.00 93.38 79 PHE A C 1
ATOM 662 O O . PHE A 1 79 ? 4.607 -8.697 -5.879 1.00 93.38 79 PHE A O 1
ATOM 669 N N . TYR A 1 80 ? 3.564 -7.256 -7.238 1.00 93.19 80 TYR A N 1
ATOM 670 C CA . TYR A 1 80 ? 4.080 -7.935 -8.420 1.00 93.19 80 TYR A CA 1
ATOM 671 C C . TYR A 1 80 ? 5.581 -7.675 -8.573 1.00 93.19 80 TYR A C 1
ATOM 673 O O . TYR A 1 80 ? 6.369 -8.607 -8.604 1.00 93.19 80 TYR A O 1
ATOM 681 N N . SER A 1 81 ? 5.982 -6.408 -8.605 1.00 90.50 81 SER A N 1
ATOM 682 C CA . SER A 1 81 ? 7.371 -5.963 -8.510 1.00 90.50 81 SER A CA 1
ATOM 683 C C . SER A 1 81 ? 7.389 -4.561 -7.929 1.00 90.50 81 SER A C 1
ATOM 685 O O . SER A 1 81 ? 6.395 -3.837 -8.005 1.00 90.50 81 SER A O 1
ATOM 687 N N . PHE A 1 82 ? 8.511 -4.164 -7.345 1.00 88.62 82 PHE A N 1
ATOM 688 C CA . PHE A 1 82 ? 8.699 -2.778 -6.960 1.00 88.62 82 PHE A CA 1
ATOM 689 C C . PHE A 1 82 ? 10.167 -2.382 -7.006 1.00 88.62 82 PHE A C 1
ATOM 691 O O . PHE A 1 82 ? 11.062 -3.220 -6.892 1.00 88.62 82 PHE A O 1
ATOM 698 N N . SER A 1 83 ? 10.404 -1.086 -7.163 1.00 86.75 83 SER A N 1
ATOM 699 C CA . SER A 1 83 ? 11.729 -0.484 -7.046 1.00 86.75 83 SER A CA 1
ATOM 700 C C . SER A 1 83 ? 11.726 0.569 -5.948 1.00 86.75 83 SER A C 1
ATOM 702 O O . SER A 1 83 ? 10.722 1.240 -5.705 1.00 86.75 83 SER A O 1
ATOM 704 N N . VAL A 1 84 ? 12.855 0.690 -5.256 1.00 80.19 84 VAL A N 1
ATOM 705 C CA . VAL A 1 84 ? 13.022 1.613 -4.135 1.00 80.19 84 VAL A CA 1
ATOM 706 C C . VAL A 1 84 ? 14.292 2.415 -4.373 1.00 80.19 84 VAL A C 1
ATOM 708 O O . VAL A 1 84 ? 15.363 1.844 -4.558 1.00 80.19 84 VAL A O 1
ATOM 711 N N . LYS A 1 85 ? 14.180 3.745 -4.378 1.00 75.06 85 LYS A N 1
ATOM 712 C CA . LYS A 1 85 ? 15.336 4.657 -4.502 1.00 75.06 85 LYS A CA 1
ATOM 713 C C . LYS A 1 85 ? 15.943 5.070 -3.160 1.00 75.06 85 LYS A C 1
ATOM 715 O O . LYS A 1 85 ? 16.830 5.916 -3.116 1.00 75.06 85 LYS A O 1
ATOM 720 N N . ILE A 1 86 ? 15.438 4.509 -2.070 1.00 73.12 86 ILE A N 1
ATOM 721 C CA . ILE A 1 86 ? 15.845 4.815 -0.700 1.00 73.12 86 ILE A CA 1
ATOM 722 C C . ILE A 1 86 ? 16.320 3.551 0.020 1.00 73.12 86 ILE A C 1
ATOM 724 O O . ILE A 1 86 ? 16.169 2.441 -0.483 1.00 73.12 86 ILE A O 1
ATOM 728 N N . ASP A 1 87 ? 16.882 3.735 1.211 1.00 79.50 87 ASP A N 1
ATOM 729 C CA . ASP A 1 87 ? 17.363 2.641 2.051 1.00 79.50 87 ASP A CA 1
ATOM 730 C C . ASP A 1 87 ? 16.246 1.624 2.367 1.00 79.50 87 ASP A C 1
ATOM 732 O O . ASP A 1 87 ? 15.120 1.990 2.727 1.00 79.50 87 ASP A O 1
ATOM 736 N N . ILE A 1 88 ? 16.579 0.335 2.272 1.00 80.25 88 ILE A N 1
ATOM 737 C CA . ILE A 1 88 ? 15.695 -0.790 2.590 1.00 80.25 88 ILE A CA 1
ATOM 738 C C . ILE A 1 88 ? 15.136 -0.716 4.023 1.00 80.25 88 ILE A C 1
ATOM 740 O O . ILE A 1 88 ? 14.034 -1.200 4.286 1.00 80.25 88 ILE A O 1
ATOM 744 N N . ILE A 1 89 ? 15.828 -0.044 4.951 1.00 83.19 89 ILE A N 1
ATOM 745 C CA . ILE A 1 89 ? 15.355 0.185 6.324 1.00 83.19 89 ILE A CA 1
ATOM 746 C C . ILE A 1 89 ? 13.986 0.882 6.339 1.00 83.19 89 ILE A C 1
ATOM 748 O O . ILE A 1 89 ? 13.155 0.590 7.202 1.00 83.19 89 ILE A O 1
ATOM 752 N N . TYR A 1 90 ? 13.711 1.788 5.396 1.00 84.19 90 TYR A N 1
ATOM 753 C CA . TYR A 1 90 ? 12.413 2.465 5.320 1.00 84.19 90 TYR A CA 1
ATOM 754 C C . TYR A 1 90 ? 11.291 1.526 4.881 1.00 84.19 90 TYR A C 1
ATOM 756 O O . TYR A 1 90 ? 10.191 1.618 5.425 1.00 84.19 90 TYR A O 1
ATOM 764 N N . PHE A 1 91 ? 11.581 0.594 3.970 1.00 86.06 91 PHE A N 1
ATOM 765 C CA . PHE A 1 91 ? 10.645 -0.462 3.587 1.00 86.06 91 PHE A CA 1
ATOM 766 C C . PHE A 1 91 ? 10.290 -1.323 4.805 1.00 86.06 91 PHE A C 1
ATOM 768 O O . PHE A 1 91 ? 9.115 -1.472 5.140 1.00 86.06 91 PHE A O 1
ATOM 775 N N . LEU A 1 92 ? 11.304 -1.803 5.534 1.00 86.88 92 LEU A N 1
ATOM 776 C CA . LEU A 1 92 ? 11.101 -2.629 6.728 1.00 86.88 92 LEU A CA 1
ATOM 777 C C . LEU A 1 92 ? 10.289 -1.899 7.802 1.00 86.88 92 LEU A C 1
ATOM 779 O O . LEU A 1 92 ? 9.390 -2.484 8.399 1.00 86.88 92 LEU A O 1
ATOM 783 N N . LYS A 1 93 ? 10.553 -0.607 8.029 1.00 89.38 93 LYS A N 1
ATOM 784 C CA . LYS A 1 93 ? 9.774 0.207 8.976 1.00 89.38 93 LYS A CA 1
ATOM 785 C C . LYS A 1 93 ? 8.319 0.355 8.539 1.00 89.38 93 LYS A C 1
ATOM 787 O O . LYS A 1 93 ? 7.424 0.143 9.357 1.00 89.38 93 LYS A O 1
ATOM 792 N N . ALA A 1 94 ? 8.088 0.703 7.274 1.00 91.75 94 ALA A N 1
ATOM 793 C CA . ALA A 1 94 ? 6.756 0.953 6.732 1.00 91.75 94 ALA A CA 1
ATOM 794 C C . ALA A 1 94 ? 5.841 -0.274 6.800 1.00 91.75 94 ALA A C 1
ATOM 796 O O . ALA A 1 94 ? 4.651 -0.124 7.067 1.00 91.75 94 ALA A O 1
ATOM 797 N N . PHE A 1 95 ? 6.402 -1.468 6.607 1.00 92.50 95 PHE A N 1
ATOM 798 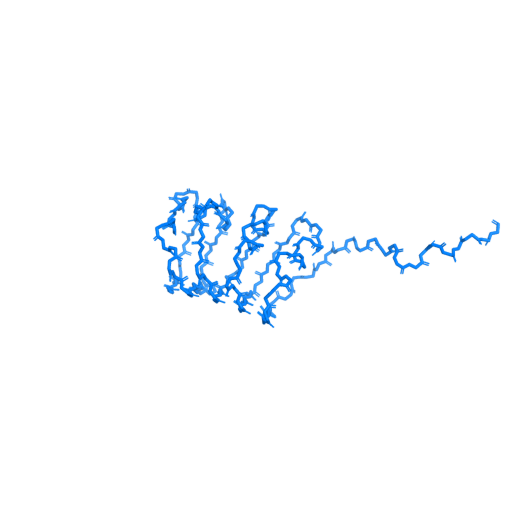C CA . PHE A 1 95 ? 5.652 -2.722 6.592 1.00 92.50 95 PHE A CA 1
ATOM 799 C C . PHE A 1 95 ? 5.876 -3.595 7.837 1.00 92.50 95 PHE A C 1
ATOM 801 O O . PHE A 1 95 ? 5.444 -4.741 7.868 1.00 92.50 95 PHE A O 1
ATOM 808 N N . SER A 1 96 ? 6.492 -3.055 8.893 1.00 91.62 96 SER A N 1
ATOM 809 C CA . SER A 1 96 ? 6.824 -3.799 10.123 1.00 91.62 96 SER A CA 1
ATOM 810 C C . SER A 1 96 ? 5.623 -4.431 10.838 1.00 91.62 96 SER A C 1
ATOM 812 O O . SER A 1 96 ? 5.787 -5.421 11.546 1.00 91.62 96 SER A O 1
ATOM 814 N N . SER A 1 97 ? 4.421 -3.871 10.669 1.00 90.00 97 SER A N 1
ATOM 815 C CA . SER A 1 97 ? 3.181 -4.385 11.264 1.00 90.00 97 SER A CA 1
ATOM 816 C C . SER A 1 97 ? 2.355 -5.266 10.322 1.00 90.00 97 SER A C 1
ATOM 818 O O . SER A 1 97 ? 1.283 -5.727 10.715 1.00 90.00 97 SER A O 1
ATOM 820 N N . VAL A 1 98 ? 2.800 -5.454 9.078 1.00 95.81 98 VAL A N 1
ATOM 821 C CA . VAL A 1 98 ? 2.090 -6.254 8.076 1.00 95.81 98 VAL A CA 1
ATOM 822 C C . VAL A 1 98 ? 2.409 -7.727 8.308 1.00 95.81 98 VAL A C 1
ATOM 824 O O . VAL A 1 98 ? 3.569 -8.107 8.427 1.00 95.81 98 VAL A O 1
ATOM 827 N N . ALA A 1 99 ? 1.369 -8.555 8.398 1.00 95.06 99 ALA A N 1
ATOM 828 C CA . ALA A 1 99 ? 1.502 -9.973 8.721 1.00 95.06 99 ALA A CA 1
ATOM 829 C C . ALA A 1 99 ? 1.991 -10.813 7.531 1.00 95.06 99 ALA A C 1
ATOM 831 O O . ALA A 1 99 ? 2.667 -11.817 7.730 1.00 95.06 99 ALA A O 1
ATOM 832 N N . GLU A 1 100 ? 1.636 -10.415 6.310 1.00 96.81 100 GLU A N 1
ATOM 833 C CA . GLU A 1 100 ? 1.911 -11.173 5.091 1.00 96.81 100 GLU A CA 1
ATOM 834 C C . GLU A 1 100 ? 2.351 -10.224 3.975 1.00 96.81 100 GLU A C 1
ATOM 836 O O . GLU A 1 100 ? 1.636 -9.276 3.629 1.00 96.81 100 GLU A O 1
ATOM 841 N N . ILE A 1 101 ? 3.546 -10.468 3.438 1.00 95.06 101 ILE A N 1
ATOM 842 C CA . ILE A 1 101 ? 4.105 -9.723 2.313 1.00 95.06 101 ILE A CA 1
ATOM 843 C C . ILE A 1 101 ? 4.512 -10.718 1.235 1.00 95.06 101 ILE A C 1
ATOM 845 O O . ILE A 1 101 ? 5.472 -11.464 1.417 1.00 95.06 101 ILE A O 1
ATOM 849 N N . ASP A 1 102 ? 3.819 -10.664 0.104 1.00 94.38 102 ASP A N 1
ATOM 850 C CA . ASP A 1 102 ? 4.132 -11.466 -1.074 1.00 94.38 102 ASP A CA 1
ATOM 851 C C . ASP A 1 102 ? 4.798 -10.602 -2.140 1.00 94.38 102 ASP A C 1
ATOM 853 O O . ASP A 1 102 ? 4.339 -9.500 -2.449 1.00 94.38 102 ASP A O 1
ATOM 857 N N . ILE A 1 103 ? 5.878 -11.108 -2.729 1.00 91.81 103 ILE A N 1
ATOM 858 C CA . ILE A 1 103 ? 6.610 -10.437 -3.806 1.00 91.81 103 ILE A CA 1
ATOM 859 C C . ILE A 1 103 ? 6.779 -11.441 -4.942 1.00 91.81 103 ILE A C 1
ATOM 861 O O . ILE A 1 103 ? 7.484 -12.434 -4.781 1.00 91.81 103 ILE A O 1
ATOM 865 N N . GLU A 1 104 ? 6.140 -11.199 -6.087 1.00 91.88 104 GLU A N 1
ATOM 866 C CA . GLU A 1 104 ? 6.203 -12.140 -7.215 1.00 91.88 104 GLU A CA 1
ATOM 867 C C . GLU A 1 104 ? 7.529 -12.044 -7.978 1.00 91.88 104 GLU A C 1
ATOM 869 O O . GLU A 1 104 ? 8.179 -13.052 -8.249 1.00 91.88 104 GLU A O 1
ATOM 874 N N . LYS A 1 105 ? 7.948 -10.827 -8.327 1.00 86.69 105 LYS A N 1
ATOM 875 C CA . LYS A 1 105 ? 9.192 -10.546 -9.040 1.00 86.69 105 LYS A CA 1
ATOM 876 C C . LYS A 1 105 ? 10.094 -9.682 -8.184 1.00 86.69 105 LYS A C 1
ATOM 878 O O . LYS A 1 105 ? 9.889 -8.477 -8.030 1.00 86.69 105 LYS A O 1
ATOM 883 N N . PHE A 1 106 ? 11.139 -10.317 -7.674 1.00 67.12 106 PHE A N 1
ATOM 884 C CA . PHE A 1 106 ? 12.231 -9.632 -7.011 1.00 67.12 106 PHE A CA 1
ATOM 885 C C . PHE A 1 106 ? 13.104 -8.949 -8.074 1.00 67.12 106 PHE A C 1
ATOM 887 O O . PHE A 1 106 ? 13.759 -9.618 -8.871 1.00 67.12 106 PHE A O 1
ATOM 894 N N . LEU A 1 107 ? 13.083 -7.616 -8.133 1.00 57.12 107 LEU A N 1
ATOM 895 C CA . LEU A 1 107 ? 14.091 -6.861 -8.879 1.00 57.12 107 LEU A CA 1
ATOM 896 C C . LEU A 1 107 ? 15.399 -6.942 -8.086 1.00 57.12 107 LEU A C 1
ATOM 898 O O . LEU A 1 107 ? 15.393 -6.679 -6.885 1.00 57.12 107 LEU A O 1
ATOM 902 N N . GLU A 1 108 ? 16.499 -7.332 -8.739 1.00 48.94 108 GLU A N 1
ATOM 903 C CA . GLU A 1 108 ? 17.837 -7.345 -8.140 1.00 48.94 108 GLU A CA 1
ATOM 904 C C . GLU A 1 108 ? 18.129 -5.980 -7.512 1.00 48.94 108 GLU A C 1
ATOM 906 O O . GLU A 1 108 ? 18.414 -4.988 -8.189 1.00 48.94 108 GLU A O 1
ATOM 911 N N . TYR A 1 109 ? 18.042 -5.923 -6.187 1.00 47.84 109 TYR A N 1
ATOM 912 C CA . TYR A 1 109 ? 18.527 -4.790 -5.433 1.00 47.84 109 TYR A CA 1
ATOM 913 C C . TYR A 1 109 ? 20.036 -4.703 -5.661 1.00 47.84 109 TYR A C 1
ATOM 915 O O . TYR A 1 109 ? 20.797 -5.515 -5.140 1.00 47.84 109 TYR A O 1
ATOM 923 N N . LYS A 1 110 ? 20.505 -3.659 -6.350 1.00 40.88 110 LYS A N 1
ATOM 924 C CA . LYS A 1 110 ? 21.827 -3.099 -6.038 1.00 40.88 110 LYS A CA 1
ATOM 925 C C . LYS A 1 110 ? 21.717 -2.354 -4.710 1.00 40.88 110 LYS A C 1
ATOM 927 O O . LYS A 1 110 ? 21.845 -1.134 -4.653 1.00 40.88 110 LYS A O 1
ATOM 932 N N . THR A 1 111 ? 21.416 -3.068 -3.634 1.00 45.19 111 THR A N 1
ATOM 933 C CA . THR A 1 111 ? 21.649 -2.538 -2.302 1.00 45.19 111 THR A CA 1
ATOM 934 C C . THR A 1 111 ? 23.161 -2.445 -2.142 1.00 45.19 111 THR A C 1
ATOM 936 O O . THR A 1 111 ? 23.860 -3.452 -2.075 1.00 45.19 111 THR A O 1
ATOM 939 N N . LEU A 1 112 ? 23.682 -1.221 -2.057 1.00 41.50 112 LEU A N 1
ATOM 940 C CA . LEU A 1 112 ? 24.871 -0.963 -1.250 1.00 41.50 112 LEU A CA 1
ATOM 941 C C . LEU A 1 112 ? 24.470 -1.280 0.197 1.00 41.50 112 LEU A C 1
ATOM 943 O O . LEU A 1 112 ? 24.115 -0.391 0.964 1.00 41.50 112 LEU A O 1
ATOM 947 N N . ILE A 1 113 ? 24.428 -2.567 0.549 1.00 44.72 113 ILE A N 1
ATOM 948 C CA . ILE A 1 113 ? 24.428 -2.974 1.948 1.00 44.72 113 ILE A CA 1
ATOM 949 C C . ILE A 1 113 ? 25.826 -2.603 2.435 1.00 44.72 113 ILE A C 1
ATOM 951 O O . ILE A 1 113 ? 26.782 -3.341 2.217 1.00 44.72 113 ILE A O 1
ATOM 955 N N . HIS A 1 114 ? 25.971 -1.421 3.033 1.00 44.09 114 HIS A N 1
ATOM 956 C CA . HIS A 1 114 ? 27.105 -1.180 3.909 1.00 44.09 114 HIS A CA 1
ATOM 957 C C . HIS A 1 114 ? 26.910 -2.096 5.115 1.00 44.09 114 HIS A C 1
ATOM 959 O O . HIS A 1 114 ? 26.130 -1.817 6.024 1.00 44.09 114 HIS A O 1
ATOM 965 N N . GLU A 1 115 ? 27.561 -3.251 5.063 1.00 37.69 115 GLU A N 1
ATOM 966 C CA . GLU A 1 115 ? 27.628 -4.226 6.139 1.00 37.69 115 GLU A CA 1
ATOM 967 C C . GLU A 1 115 ? 28.424 -3.613 7.309 1.00 37.69 115 GLU A C 1
ATOM 969 O O . GLU A 1 115 ? 29.616 -3.838 7.480 1.00 37.69 115 GLU A O 1
ATOM 974 N N . GLU A 1 116 ? 27.788 -2.759 8.116 1.00 47.00 116 GLU A N 1
ATOM 975 C CA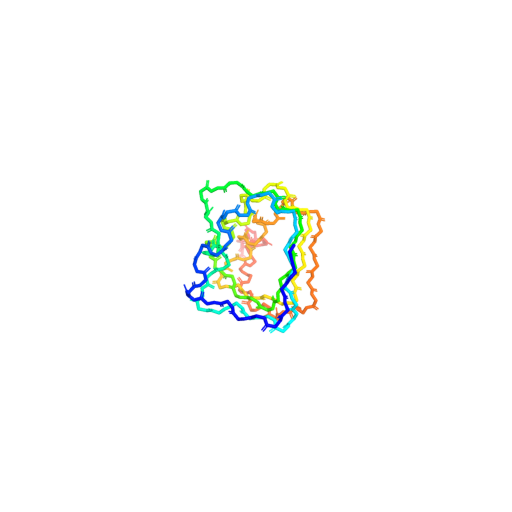 . GLU A 1 116 ? 28.389 -2.268 9.368 1.00 47.00 116 GLU A CA 1
ATOM 976 C C . GLU A 1 116 ? 28.233 -3.272 10.525 1.00 47.00 116 GLU A C 1
ATOM 978 O O . GLU A 1 116 ? 28.850 -3.119 11.584 1.00 47.00 116 GLU A O 1
ATOM 983 N N . PHE A 1 117 ? 27.460 -4.345 10.333 1.00 45.69 117 PHE A N 1
ATOM 984 C CA . PHE A 1 117 ? 27.375 -5.464 11.273 1.00 45.69 117 PHE A CA 1
ATOM 985 C C . PHE A 1 117 ? 28.515 -6.46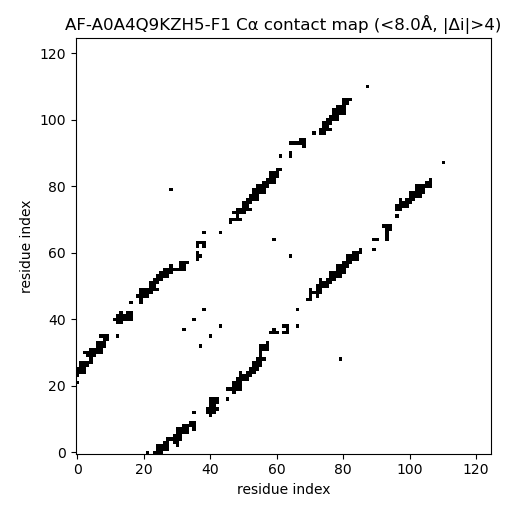3 11.030 1.00 45.69 117 PHE A C 1
ATOM 987 O O . PHE A 1 117 ? 28.314 -7.550 10.508 1.00 45.69 117 PHE A O 1
ATOM 994 N N . GLY A 1 118 ? 29.728 -6.076 11.431 1.00 46.84 118 GLY A N 1
ATOM 995 C CA . GLY A 1 118 ? 30.898 -6.965 11.437 1.00 46.84 118 GLY A CA 1
ATOM 996 C C . GLY A 1 118 ? 32.241 -6.253 11.606 1.00 46.84 118 GLY A C 1
ATOM 997 O O . GLY A 1 118 ? 33.167 -6.808 12.189 1.00 46.84 118 GLY A O 1
ATOM 998 N N . LEU A 1 119 ? 32.343 -4.986 11.195 1.00 42.84 119 LEU A N 1
ATOM 999 C CA . LEU A 1 119 ? 33.623 -4.258 11.159 1.00 42.84 119 LEU A CA 1
ATOM 1000 C C . LEU A 1 119 ? 33.962 -3.463 12.432 1.00 42.84 119 LEU A C 1
ATOM 1002 O O . LEU A 1 119 ? 34.988 -2.788 12.487 1.00 42.84 119 LEU A O 1
ATOM 1006 N N . ARG A 1 120 ? 33.161 -3.559 13.503 1.00 47.25 120 ARG A N 1
ATOM 1007 C CA . ARG A 1 120 ? 33.497 -2.904 14.787 1.00 47.25 120 ARG A CA 1
ATOM 1008 C C . ARG A 1 120 ? 34.647 -3.572 15.555 1.00 47.25 120 ARG A C 1
ATOM 1010 O O . ARG A 1 120 ? 35.139 -2.975 16.507 1.00 47.25 120 ARG A O 1
ATOM 1017 N N . PHE A 1 121 ? 35.123 -4.741 15.121 1.00 46.38 121 PHE A N 1
ATOM 1018 C CA . PHE A 1 121 ? 36.292 -5.415 15.697 1.00 46.38 121 PHE A CA 1
ATOM 1019 C C . PHE A 1 121 ? 37.293 -5.866 14.627 1.00 46.38 121 PHE A C 1
ATOM 1021 O O . PHE A 1 121 ? 37.598 -7.043 14.491 1.00 46.38 121 PHE A O 1
ATOM 1028 N N . SER A 1 122 ? 37.870 -4.917 13.897 1.00 45.09 122 SER A N 1
ATOM 1029 C CA . SER A 1 122 ? 39.189 -5.125 13.288 1.00 45.09 122 SER A CA 1
ATOM 1030 C C . SER A 1 122 ? 40.040 -3.864 13.426 1.00 45.09 122 SER A C 1
ATOM 1032 O O . SER A 1 122 ? 40.467 -3.250 12.453 1.00 45.09 122 SER A O 1
ATOM 1034 N N . ARG A 1 123 ? 40.283 -3.462 14.679 1.00 42.78 123 ARG A N 1
ATOM 1035 C CA . ARG A 1 123 ? 41.571 -2.862 15.037 1.00 42.78 123 ARG A CA 1
ATOM 1036 C C . ARG A 1 123 ? 42.510 -4.011 15.365 1.00 42.78 123 ARG A C 1
ATOM 1038 O O . ARG A 1 123 ? 42.282 -4.672 16.371 1.00 42.78 123 ARG A O 1
ATOM 1045 N N . LEU A 1 124 ? 43.509 -4.215 14.514 1.00 38.47 124 LEU A N 1
ATOM 1046 C CA . LEU A 1 124 ? 44.848 -4.742 14.802 1.00 38.47 124 LEU A CA 1
ATOM 1047 C C . LEU A 1 124 ? 45.556 -4.866 13.448 1.00 38.47 124 LEU A C 1
ATOM 1049 O O . LEU A 1 124 ? 45.220 -5.757 12.676 1.00 38.47 124 LEU A O 1
ATOM 1053 N N . PHE A 1 125 ? 46.389 -3.885 13.102 1.00 40.62 125 PHE A N 1
ATOM 1054 C CA . PHE A 1 125 ? 47.852 -3.975 13.005 1.00 40.62 125 PHE A CA 1
ATOM 1055 C C . PHE A 1 125 ? 48.410 -2.575 12.735 1.00 40.62 125 PHE A C 1
ATOM 1057 O O . PHE A 1 125 ? 47.791 -1.839 11.934 1.00 40.62 125 PHE A O 1
#

Solvent-accessible surface area (backbone atoms only — not comparable to full-atom values): 7157 Å² total; per-residue (Å²): 88,79,44,74,63,45,77,45,35,67,90,39,57,42,71,49,43,88,54,32,80,42,41,42,44,35,40,33,78,68,23,40,58,42,90,48,55,74,37,47,27,36,50,82,87,62,74,50,46,34,28,34,39,33,40,23,57,40,70,50,54,73,64,33,35,58,43,46,53,65,35,81,51,31,36,38,39,38,31,42,26,61,47,69,89,60,66,66,67,50,56,51,60,25,48,64,78,39,77,41,80,47,70,75,43,84,62,85,73,84,67,84,71,78,73,69,90,68,67,90,75,72,90,83,132